Protein AF-A0A1X6PKS5-F1 (afdb_monomer)

Radius of gyration: 14.56 Å; Cα contacts (8 Å, |Δi|>4): 94; chains: 1; bounding box: 35×23×43 Å

Organism: Porphyra umbilicalis (NCBI:txid2786)

Nearest PDB structures (foldseek):
  1e8o-assembly1_A  TM=9.449E-01  e=4.944E-09  Homo sapiens
  5aox-assembly2_D  TM=9.514E-01  e=8.521E-09  Homo sapiens
  4uyk-assembly1_A  TM=9.444E-01  e=9.121E-09  Homo sapiens
  4ue5-assembly1_E  TM=9.449E-01  e=1.045E-08  Canis lupus familiaris
  3jaj-assembly1_S1  TM=9.287E-01  e=1.056E-07  Oryctolagus cuniculus

InterPro domains:
  IPR008832 Signal recognition particle SRP9 [PIRSF017029] (1-76)
  IPR009018 Signal recognition particle, SRP9/SRP14 subunit [G3DSA:3.30.720.10] (1-83)
  IPR009018 Signal recognition particle, SRP9/SRP14 subunit [SSF54762] (5-76)
  IPR039432 SRP9 domain [PF05486] (5-73)
  IPR039914 Signal recognition particle SRP9-like [PTHR12834] (1-79)

Foldseek 3Di:
DDEDPDPVVQLVVLVVQCVVPVPQKDKDWDQDPVVCKIKIWIDSPPDIYIYIDNDPVVVVVVVVSVVVSVVVSPDPDDPPPPPVPDDPDD

Structure (mmCIF, N/CA/C/O backbone):
data_AF-A0A1X6PKS5-F1
#
_entry.id   AF-A0A1X6PKS5-F1
#
loop_
_atom_site.group_PDB
_atom_site.id
_atom_site.type_symbol
_atom_site.label_atom_id
_atom_site.label_alt_id
_atom_site.label_comp_id
_atom_site.label_asym_id
_atom_site.label_entity_id
_atom_site.label_seq_id
_atom_site.pdbx_PDB_ins_code
_atom_site.Cartn_x
_atom_site.Cartn_y
_atom_site.Cartn_z
_atom_site.occupancy
_atom_site.B_iso_or_equiv
_atom_site.auth_seq_id
_atom_site.auth_comp_id
_atom_site.auth_asym_id
_atom_site.auth_atom_id
_atom_site.pdbx_PDB_model_num
ATOM 1 N N . MET A 1 1 ? -8.656 -11.178 -7.394 1.00 59.66 1 MET A N 1
ATOM 2 C CA . MET A 1 1 ? -7.599 -10.361 -6.747 1.00 59.66 1 MET A CA 1
ATOM 3 C C . MET A 1 1 ? -7.429 -10.831 -5.302 1.00 59.66 1 MET A C 1
ATOM 5 O O . MET A 1 1 ? -8.339 -10.562 -4.511 1.00 59.66 1 MET A O 1
ATOM 9 N N . PRO A 1 2 ? -6.342 -11.545 -4.978 1.00 81.75 2 PRO A N 1
ATOM 10 C CA . PRO A 1 2 ? -6.083 -12.068 -3.637 1.00 81.75 2 PRO A CA 1
ATOM 11 C C . PRO A 1 2 ? -5.773 -10.948 -2.634 1.00 81.75 2 PRO A C 1
ATOM 13 O O . PRO A 1 2 ? -5.309 -9.869 -3.014 1.00 81.75 2 PRO A O 1
ATOM 16 N N . TYR A 1 3 ? -6.086 -11.201 -1.364 1.00 84.69 3 TYR A N 1
ATOM 17 C CA . TYR A 1 3 ? -5.634 -10.384 -0.240 1.00 84.69 3 TYR A CA 1
ATOM 18 C C . TYR A 1 3 ? -4.380 -11.027 0.337 1.00 84.69 3 TYR A C 1
ATOM 20 O O . TYR A 1 3 ? -4.386 -12.231 0.583 1.00 84.69 3 TYR A O 1
ATOM 28 N N . ALA A 1 4 ? -3.332 -10.236 0.533 1.00 88.81 4 ALA A N 1
ATOM 29 C CA . ALA A 1 4 ? -2.180 -10.680 1.301 1.00 88.81 4 ALA A CA 1
ATOM 30 C C . ALA A 1 4 ? -2.578 -10.810 2.777 1.00 88.81 4 ALA A C 1
ATOM 32 O O . ALA A 1 4 ? -3.336 -9.982 3.292 1.00 88.81 4 ALA A O 1
ATOM 33 N N . THR A 1 5 ? -2.110 -11.874 3.426 1.00 87.06 5 THR A N 1
ATOM 34 C CA . THR A 1 5 ? -2.450 -12.192 4.819 1.00 87.06 5 THR A CA 1
ATOM 35 C C . THR A 1 5 ? -1.571 -11.426 5.799 1.00 87.06 5 THR A C 1
ATOM 37 O O . THR A 1 5 ? -2.041 -11.049 6.869 1.00 87.06 5 THR A O 1
ATOM 40 N N . THR A 1 6 ? -0.319 -11.163 5.420 1.00 91.38 6 THR A N 1
ATOM 41 C CA . THR A 1 6 ? 0.647 -10.404 6.215 1.00 91.38 6 THR A CA 1
ATOM 42 C C . THR A 1 6 ? 1.065 -9.124 5.492 1.00 91.38 6 THR A C 1
ATOM 44 O O . THR A 1 6 ? 0.956 -9.007 4.266 1.00 91.38 6 THR A O 1
ATOM 47 N N . TRP A 1 7 ? 1.536 -8.145 6.267 1.00 90.94 7 TRP A N 1
ATOM 48 C CA . TRP A 1 7 ? 2.122 -6.920 5.728 1.00 90.94 7 TRP A CA 1
ATOM 49 C C . TRP A 1 7 ? 3.376 -7.203 4.893 1.00 90.94 7 TRP A C 1
ATOM 51 O O . TRP A 1 7 ? 3.561 -6.588 3.845 1.00 90.94 7 TRP A O 1
ATOM 61 N N . ASP A 1 8 ? 4.225 -8.125 5.343 1.00 92.75 8 ASP A N 1
ATOM 62 C CA . ASP A 1 8 ? 5.522 -8.371 4.713 1.00 92.75 8 ASP A CA 1
ATOM 63 C C . ASP A 1 8 ? 5.347 -9.001 3.323 1.00 92.75 8 ASP A C 1
ATOM 65 O O . ASP A 1 8 ? 5.887 -8.471 2.349 1.00 92.75 8 ASP A O 1
ATOM 69 N N . ASP A 1 9 ? 4.462 -9.999 3.190 1.00 92.56 9 ASP A N 1
ATOM 70 C CA . ASP A 1 9 ? 4.110 -10.595 1.889 1.00 92.56 9 ASP A 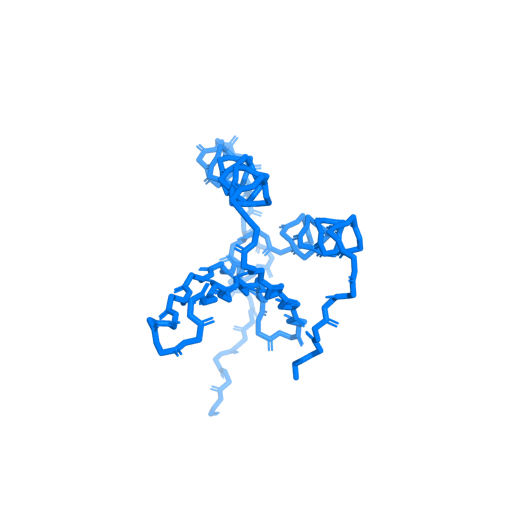CA 1
ATOM 71 C C . ASP A 1 9 ? 3.525 -9.549 0.931 1.00 92.56 9 ASP A C 1
ATOM 73 O O . ASP A 1 9 ? 3.775 -9.555 -0.282 1.00 92.56 9 ASP A O 1
ATOM 77 N N . PHE A 1 10 ? 2.712 -8.637 1.478 1.00 94.00 10 PHE A N 1
ATOM 78 C CA . PHE A 1 10 ? 2.115 -7.552 0.716 1.00 94.00 10 PHE A CA 1
ATOM 79 C C . PHE A 1 10 ? 3.179 -6.591 0.184 1.00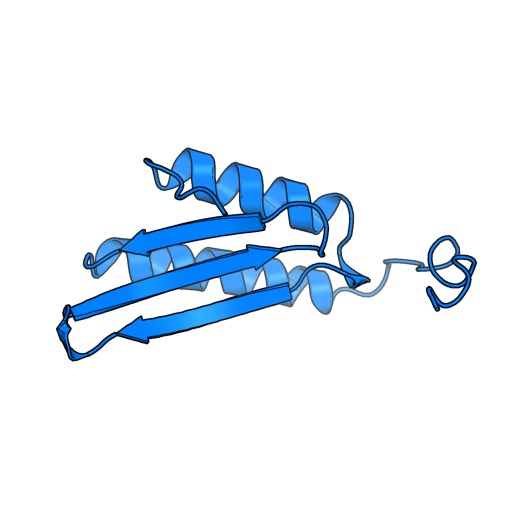 94.00 10 PHE A C 1
ATOM 81 O O . PHE A 1 10 ? 3.179 -6.277 -1.009 1.00 94.00 10 PHE A O 1
ATOM 88 N N . ALA A 1 11 ? 4.062 -6.115 1.061 1.00 94.00 11 ALA A N 1
ATOM 89 C CA . ALA A 1 11 ? 5.087 -5.140 0.729 1.00 94.00 11 ALA A CA 1
ATOM 90 C C . ALA A 1 11 ? 6.096 -5.714 -0.273 1.00 94.00 11 ALA A C 1
ATOM 92 O O . ALA A 1 11 ? 6.444 -5.033 -1.238 1.00 94.00 11 ALA A O 1
ATOM 93 N N . GLU A 1 12 ? 6.514 -6.969 -0.096 1.00 94.25 12 GLU A N 1
ATOM 94 C CA . GLU A 1 12 ? 7.398 -7.664 -1.032 1.00 94.25 12 GLU A CA 1
ATOM 95 C C . GLU A 1 12 ? 6.743 -7.810 -2.410 1.00 94.25 12 GLU A C 1
ATOM 97 O O . GLU A 1 12 ? 7.308 -7.377 -3.417 1.00 94.25 12 GLU A O 1
ATOM 102 N N . SER A 1 13 ? 5.504 -8.309 -2.459 1.00 93.06 13 SER A N 1
ATOM 103 C CA . SER A 1 13 ? 4.758 -8.457 -3.714 1.00 93.06 13 SER A CA 1
ATOM 104 C C . SER A 1 13 ? 4.536 -7.116 -4.419 1.00 93.06 13 SER A C 1
ATOM 106 O O . SER A 1 13 ? 4.657 -7.020 -5.640 1.00 93.06 13 SER A O 1
ATOM 108 N N . ALA A 1 14 ? 4.211 -6.064 -3.664 1.00 93.56 14 ALA A N 1
ATOM 109 C CA . ALA A 1 14 ? 3.995 -4.725 -4.200 1.00 93.56 14 ALA A CA 1
ATOM 110 C C . ALA A 1 14 ? 5.282 -4.134 -4.797 1.00 93.56 14 ALA A C 1
ATOM 112 O O . ALA A 1 14 ? 5.244 -3.583 -5.899 1.00 93.56 14 ALA A O 1
ATOM 113 N N . ARG A 1 15 ? 6.419 -4.292 -4.107 1.00 93.06 15 ARG A N 1
ATOM 114 C CA . ARG A 1 15 ? 7.739 -3.876 -4.605 1.00 93.06 15 ARG A CA 1
ATOM 115 C C . ARG A 1 15 ? 8.147 -4.671 -5.838 1.00 93.06 15 ARG A C 1
ATOM 117 O O . ARG A 1 15 ? 8.596 -4.070 -6.805 1.00 93.06 15 ARG A O 1
ATOM 124 N N . ALA A 1 16 ? 7.935 -5.985 -5.845 1.00 92.19 16 ALA A N 1
ATOM 125 C CA . ALA A 1 16 ? 8.251 -6.838 -6.987 1.0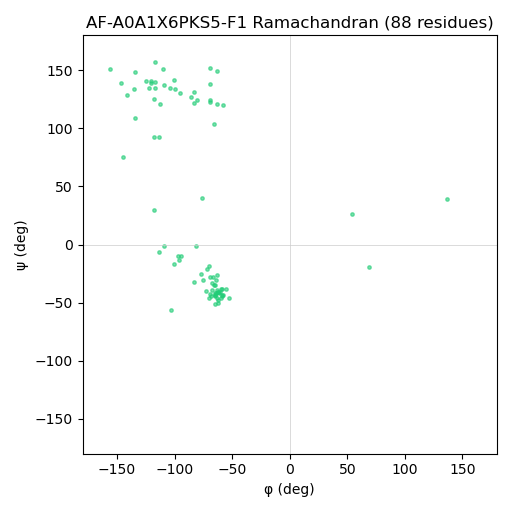0 92.19 16 ALA A CA 1
ATOM 126 C C . ALA A 1 16 ? 7.453 -6.448 -8.243 1.00 92.19 16 ALA A C 1
ATOM 128 O O . ALA A 1 16 ? 8.011 -6.394 -9.335 1.00 92.19 16 ALA A O 1
ATOM 129 N N . ILE A 1 17 ? 6.159 -6.129 -8.097 1.00 91.94 17 ILE A N 1
ATOM 130 C CA . ILE A 1 17 ? 5.330 -5.638 -9.212 1.00 91.94 17 ILE A CA 1
ATOM 131 C C . ILE A 1 17 ? 5.868 -4.301 -9.735 1.00 91.94 17 ILE A C 1
ATOM 133 O O . ILE A 1 17 ? 6.013 -4.139 -10.946 1.00 91.94 17 ILE A O 1
ATOM 137 N N . PHE A 1 18 ? 6.187 -3.374 -8.827 1.00 90.88 18 PHE A N 1
ATOM 138 C CA . PHE A 1 18 ? 6.686 -2.050 -9.184 1.00 90.88 18 PHE A CA 1
ATOM 139 C C . PHE A 1 18 ? 8.054 -2.100 -9.875 1.00 90.88 18 PHE A C 1
ATOM 141 O O . PHE A 1 18 ? 8.230 -1.455 -10.899 1.00 90.88 18 PHE A O 1
ATOM 148 N N . LEU A 1 19 ? 8.995 -2.903 -9.370 1.00 89.56 19 LEU A N 1
ATOM 149 C CA . LEU A 1 19 ? 10.324 -3.062 -9.971 1.00 89.56 19 LEU A CA 1
ATOM 150 C C . LEU A 1 19 ? 10.275 -3.753 -11.338 1.00 89.56 19 LEU A C 1
ATOM 152 O O . LEU A 1 19 ? 11.085 -3.440 -12.200 1.00 89.56 19 LEU A O 1
ATOM 156 N N . ALA A 1 20 ? 9.335 -4.680 -11.547 1.00 88.88 20 ALA A N 1
ATOM 157 C CA . ALA A 1 20 ? 9.196 -5.366 -12.829 1.00 88.88 20 ALA A CA 1
ATOM 158 C C . ALA A 1 20 ? 8.614 -4.460 -13.924 1.00 88.88 20 ALA A C 1
ATOM 160 O O . ALA A 1 20 ? 9.025 -4.548 -15.076 1.00 88.88 20 ALA A O 1
ATOM 161 N N . HIS A 1 21 ? 7.628 -3.623 -13.585 1.00 86.25 21 HIS A N 1
ATOM 162 C CA . HIS A 1 21 ? 6.945 -2.760 -14.552 1.00 86.25 21 HIS A CA 1
ATOM 163 C C . HIS A 1 21 ? 6.563 -1.412 -13.923 1.00 86.25 21 HIS A C 1
ATOM 165 O O . HIS A 1 21 ? 5.383 -1.200 -13.617 1.00 86.25 21 HIS A O 1
ATOM 171 N N . PRO A 1 22 ? 7.515 -0.491 -13.718 1.00 86.06 22 PRO A N 1
ATOM 172 C CA . PRO A 1 22 ? 7.260 0.767 -13.016 1.00 86.06 22 PRO A CA 1
ATOM 173 C C . PRO A 1 22 ? 6.258 1.667 -13.755 1.00 86.06 22 PRO A C 1
ATOM 175 O O . PRO A 1 22 ? 5.330 2.166 -13.121 1.00 86.06 22 PRO A O 1
ATOM 178 N N . SER A 1 23 ? 6.344 1.779 -15.085 1.00 85.56 23 SER A N 1
ATOM 179 C CA . SER A 1 23 ? 5.463 2.628 -15.909 1.00 85.56 23 SER A CA 1
ATOM 180 C C . SER A 1 23 ? 4.009 2.145 -15.986 1.00 85.56 23 SER A C 1
ATOM 182 O O . SER A 1 23 ? 3.081 2.941 -16.124 1.00 85.56 23 SER A O 1
ATOM 184 N N . ARG A 1 24 ? 3.773 0.835 -15.840 1.00 87.69 24 ARG A N 1
ATOM 185 C CA . ARG A 1 24 ? 2.420 0.241 -15.830 1.00 87.69 24 ARG A CA 1
ATOM 186 C C . ARG A 1 24 ? 1.862 -0.007 -14.434 1.00 87.69 24 ARG A C 1
ATOM 188 O O . ARG A 1 24 ? 0.685 -0.354 -14.297 1.00 87.69 24 ARG A O 1
ATOM 195 N N . THR A 1 25 ? 2.683 0.123 -13.396 1.00 91.69 25 THR A N 1
ATOM 196 C CA . THR A 1 25 ? 2.249 -0.143 -12.028 1.00 91.69 25 THR A CA 1
ATOM 197 C C . THR A 1 25 ? 1.483 1.045 -11.471 1.00 91.69 25 THR A C 1
ATOM 199 O O . THR A 1 25 ? 1.988 2.158 -11.380 1.00 91.69 25 THR A O 1
ATOM 202 N N . ARG A 1 26 ? 0.261 0.785 -11.010 1.00 92.44 26 ARG A N 1
ATOM 203 C CA . ARG A 1 26 ? -0.576 1.756 -10.304 1.00 92.44 26 ARG A CA 1
ATOM 204 C C . ARG A 1 26 ? -0.927 1.264 -8.912 1.00 92.44 26 ARG A C 1
ATOM 206 O O . ARG A 1 26 ? -1.253 0.089 -8.708 1.00 92.44 26 ARG A O 1
ATOM 213 N N . HIS A 1 27 ? -0.925 2.191 -7.966 1.00 93.25 27 HIS A N 1
ATOM 214 C CA . HIS A 1 27 ? -1.412 1.974 -6.614 1.00 93.25 27 HIS A CA 1
ATOM 215 C C . HIS A 1 27 ? -2.718 2.748 -6.394 1.00 93.25 27 HIS A C 1
ATOM 217 O O . HIS A 1 27 ? -2.978 3.763 -7.033 1.00 93.25 27 HIS A O 1
ATOM 223 N N . SER A 1 28 ? -3.591 2.245 -5.523 1.00 94.69 28 SER A N 1
ATOM 224 C CA . SER A 1 28 ? -4.871 2.891 -5.217 1.00 94.69 28 SER A CA 1
ATOM 225 C C . SER A 1 28 ? -5.270 2.669 -3.767 1.00 94.69 28 SER A C 1
ATOM 227 O O . SER A 1 28 ? -5.144 1.561 -3.238 1.00 94.69 28 SER A O 1
ATOM 229 N N . TRP A 1 29 ? -5.796 3.729 -3.161 1.00 94.31 29 TRP A N 1
ATOM 230 C CA . TRP A 1 29 ? -6.322 3.752 -1.805 1.00 94.31 29 TRP A CA 1
ATOM 231 C C . TRP A 1 29 ? -7.849 3.747 -1.851 1.00 94.31 29 TRP A C 1
ATOM 233 O O . TRP A 1 29 ? -8.466 4.482 -2.621 1.00 94.31 29 TRP A O 1
ATOM 243 N N . LYS A 1 30 ? -8.482 2.923 -1.018 1.00 94.00 30 LYS A N 1
ATOM 244 C CA . LYS A 1 30 ? -9.933 2.926 -0.830 1.00 94.00 30 LYS A CA 1
ATOM 245 C C . LYS A 1 30 ? -10.260 2.863 0.651 1.00 94.00 30 LYS A C 1
ATOM 247 O O . LYS A 1 30 ? -10.140 1.810 1.273 1.00 94.00 30 LYS A O 1
ATOM 252 N N . TYR A 1 31 ? -10.746 3.972 1.192 1.00 93.38 31 TYR A N 1
ATOM 253 C CA . TYR A 1 31 ? -11.302 4.008 2.538 1.00 93.38 31 TYR A CA 1
ATOM 254 C C . TYR A 1 31 ? -12.760 3.537 2.537 1.00 93.38 31 TYR A C 1
ATOM 256 O O . TYR A 1 31 ? -13.572 3.964 1.715 1.00 93.38 31 TYR A O 1
ATOM 264 N N . ARG A 1 32 ? -13.098 2.624 3.450 1.00 91.44 32 ARG A N 1
ATOM 265 C CA . ARG A 1 32 ? -14.460 2.131 3.677 1.00 91.44 32 ARG A CA 1
ATOM 266 C C . ARG A 1 32 ? -14.924 2.569 5.062 1.00 91.44 32 ARG A C 1
ATOM 268 O O . ARG A 1 32 ? -14.731 1.839 6.031 1.00 91.44 32 ARG A O 1
ATOM 275 N N . GLY A 1 33 ? -15.596 3.720 5.130 1.00 89.44 33 GLY A N 1
ATOM 276 C CA . GLY A 1 33 ? -16.094 4.287 6.391 1.00 89.44 33 GLY A CA 1
ATOM 277 C C . GLY A 1 33 ? -17.000 3.338 7.181 1.00 89.44 33 GLY A C 1
ATOM 278 O O . GLY A 1 33 ? -16.853 3.229 8.391 1.00 89.44 33 GLY A O 1
ATOM 279 N N . LYS A 1 34 ? -17.855 2.561 6.498 1.00 90.38 34 LYS A N 1
ATOM 280 C CA . LYS A 1 34 ? -18.762 1.599 7.152 1.00 90.38 34 LYS A CA 1
ATOM 281 C C . LYS A 1 34 ? -18.049 0.465 7.904 1.00 90.38 34 LYS A C 1
ATOM 283 O O . LYS A 1 34 ? -18.629 -0.110 8.810 1.00 90.38 34 LYS A O 1
ATOM 288 N N . ASP A 1 35 ? -16.828 0.114 7.498 1.00 87.69 35 ASP A N 1
ATOM 289 C CA . ASP A 1 35 ? -16.054 -0.974 8.109 1.00 87.69 35 ASP A CA 1
ATOM 290 C C . ASP A 1 35 ? -14.866 -0.449 8.925 1.00 87.69 35 ASP A C 1
ATOM 292 O O . ASP A 1 35 ? -14.082 -1.254 9.420 1.00 87.69 35 ASP A O 1
ATOM 296 N N . GLY A 1 36 ? -14.659 0.875 8.966 1.00 88.56 36 GLY A N 1
ATOM 297 C CA . GLY A 1 36 ? -13.445 1.486 9.516 1.00 88.56 36 GLY A CA 1
ATOM 298 C C . GLY A 1 36 ? -12.155 0.947 8.886 1.00 88.56 36 GLY A C 1
ATOM 299 O O . GLY A 1 36 ? -11.116 0.920 9.538 1.00 88.56 36 GLY A O 1
ATOM 300 N N . ALA A 1 37 ? -12.224 0.455 7.645 1.00 91.00 37 ALA A N 1
ATOM 301 C CA . ALA A 1 37 ? -11.131 -0.274 7.014 1.00 91.00 37 ALA A CA 1
ATOM 302 C C . ALA A 1 37 ? -10.604 0.463 5.790 1.00 91.00 37 ALA A C 1
ATOM 304 O O . ALA A 1 37 ? -11.362 0.964 4.955 1.00 91.00 37 ALA A O 1
ATOM 305 N N . LEU A 1 38 ? -9.289 0.441 5.642 1.00 92.62 38 LEU A N 1
ATOM 306 C CA . LEU A 1 38 ? -8.602 0.892 4.455 1.00 92.62 38 LEU A CA 1
ATOM 307 C C . LEU A 1 38 ? -8.221 -0.315 3.596 1.00 92.62 38 LEU A C 1
ATOM 309 O O . LEU A 1 38 ? -7.706 -1.318 4.088 1.00 92.62 38 LEU A O 1
ATOM 313 N N . VAL A 1 39 ? -8.481 -0.218 2.297 1.00 93.75 39 VAL A N 1
ATOM 314 C CA . VAL A 1 39 ? -8.023 -1.181 1.299 1.00 93.75 39 VAL A CA 1
ATOM 315 C C . VAL A 1 39 ? -7.006 -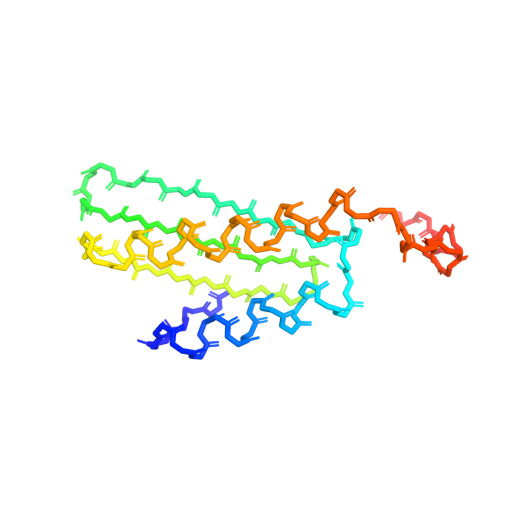0.498 0.399 1.00 93.75 39 VAL A C 1
ATOM 317 O O . VAL A 1 39 ? -7.332 0.480 -0.271 1.00 93.75 39 VAL A O 1
ATOM 320 N N . PHE A 1 40 ? -5.800 -1.045 0.352 1.00 94.81 40 PHE A N 1
ATOM 321 C CA . PHE A 1 40 ? -4.737 -0.614 -0.541 1.00 94.81 40 PHE A CA 1
ATOM 322 C C . PHE A 1 40 ? -4.516 -1.677 -1.621 1.00 94.81 40 PHE A C 1
ATOM 324 O O . PHE A 1 40 ? -4.567 -2.877 -1.347 1.00 94.81 40 PHE A O 1
ATOM 331 N N . LYS A 1 41 ? -4.346 -1.257 -2.874 1.00 94.81 41 LYS A N 1
ATOM 332 C CA . LYS A 1 41 ? -4.201 -2.157 -4.029 1.00 94.81 41 LYS A CA 1
ATOM 333 C C . LYS A 1 41 ? -3.067 -1.678 -4.917 1.00 94.81 41 LYS A C 1
ATOM 335 O O . LYS A 1 41 ? -3.072 -0.511 -5.295 1.00 94.81 41 LYS A O 1
ATOM 340 N N . VAL A 1 42 ? -2.209 -2.604 -5.337 1.00 94.69 42 VAL A N 1
ATOM 341 C CA . VAL A 1 42 ? -1.143 -2.385 -6.327 1.00 94.69 42 VAL A CA 1
ATOM 342 C C . VAL A 1 42 ? -1.336 -3.355 -7.491 1.00 94.69 42 VAL A C 1
ATOM 344 O O . VAL A 1 42 ? -1.645 -4.532 -7.277 1.00 94.69 42 VAL A O 1
ATOM 347 N N . THR A 1 43 ? -1.225 -2.865 -8.726 1.00 94.56 43 THR A N 1
ATOM 348 C CA . THR A 1 43 ? -1.438 -3.680 -9.929 1.00 94.56 43 THR A CA 1
ATOM 349 C C . THR A 1 43 ? -0.735 -3.123 -11.164 1.00 94.56 43 THR A C 1
ATOM 351 O O . THR A 1 43 ? -0.597 -1.912 -11.293 1.00 94.56 43 THR A O 1
ATOM 354 N N . ASN A 1 44 ? -0.365 -4.012 -12.088 1.00 90.62 44 ASN A N 1
ATOM 355 C CA . ASN A 1 44 ? 0.142 -3.709 -13.432 1.00 90.62 44 ASN A CA 1
ATOM 356 C C . ASN A 1 44 ? -0.771 -4.267 -14.552 1.00 90.62 44 ASN A C 1
ATOM 358 O O . ASN A 1 44 ? -0.286 -4.682 -15.602 1.00 90.62 44 ASN A O 1
ATOM 362 N N . ASP A 1 45 ? -2.081 -4.381 -14.296 1.00 87.94 45 ASP A N 1
ATOM 363 C CA . ASP A 1 45 ? -3.102 -5.043 -15.142 1.00 87.94 45 ASP A CA 1
ATOM 364 C C . ASP A 1 45 ? -3.014 -6.568 -15.254 1.00 87.94 45 ASP A C 1
ATOM 366 O O . ASP A 1 45 ? -4.018 -7.206 -15.565 1.00 87.94 45 ASP A O 1
ATOM 370 N N . VAL A 1 46 ? -1.863 -7.170 -14.951 1.00 88.50 46 VAL A N 1
ATOM 371 C CA . VAL A 1 46 ? -1.667 -8.628 -15.001 1.00 88.50 46 VAL A CA 1
ATOM 372 C C . VAL A 1 46 ? -1.689 -9.219 -13.594 1.00 88.50 46 VAL A C 1
ATOM 374 O O . VAL A 1 46 ? -2.506 -10.079 -13.268 1.00 88.50 46 VAL A O 1
ATOM 377 N N . LYS A 1 47 ? -0.810 -8.722 -12.723 1.00 91.00 47 LYS A N 1
ATOM 378 C CA . LYS A 1 47 ? -0.728 -9.086 -11.311 1.00 91.00 47 LYS A CA 1
ATOM 379 C C . LYS A 1 47 ? -1.412 -8.010 -10.476 1.00 91.00 47 LYS A C 1
ATOM 381 O O . LYS A 1 47 ? -1.364 -6.815 -10.773 1.00 91.00 47 LYS A O 1
ATOM 386 N N . THR A 1 48 ? -2.114 -8.440 -9.433 1.00 93.44 48 THR A N 1
ATOM 387 C CA . THR A 1 48 ? -2.783 -7.541 -8.488 1.00 93.44 48 THR A CA 1
ATOM 388 C C . THR A 1 48 ? -2.641 -8.087 -7.084 1.00 93.44 48 THR A C 1
ATOM 390 O O . THR A 1 48 ? -3.042 -9.222 -6.828 1.00 93.44 48 THR A O 1
ATOM 393 N N . VAL A 1 49 ? -2.181 -7.241 -6.172 1.00 94.50 49 VAL A N 1
ATOM 394 C CA . VAL A 1 49 ? -2.123 -7.533 -4.742 1.00 94.50 49 VAL A CA 1
ATOM 395 C C . VAL A 1 49 ? -2.953 -6.502 -3.977 1.00 94.50 49 VAL A C 1
ATOM 397 O O . VAL A 1 49 ? -2.979 -5.319 -4.327 1.00 94.50 49 VAL A O 1
ATOM 400 N N . LYS A 1 50 ? -3.696 -6.957 -2.963 1.00 94.69 50 LYS A N 1
ATOM 401 C CA . LYS A 1 50 ? -4.499 -6.095 -2.086 1.00 94.69 50 LYS A CA 1
ATOM 402 C C . LYS A 1 50 ? -4.127 -6.310 -0.626 1.00 94.69 50 LYS A C 1
ATOM 404 O O . LYS A 1 50 ? -3.987 -7.450 -0.195 1.00 94.69 50 LYS A O 1
ATOM 409 N N . TYR A 1 51 ? -4.086 -5.221 0.129 1.00 94.88 51 TYR A N 1
ATOM 410 C CA . TYR A 1 51 ? -3.980 -5.212 1.581 1.00 94.88 51 TYR A CA 1
ATOM 411 C C . TYR A 1 51 ? -5.223 -4.571 2.178 1.00 94.88 51 TYR A C 1
ATOM 413 O O . TYR A 1 51 ? -5.681 -3.535 1.693 1.00 94.88 51 TYR A O 1
ATOM 421 N N . ARG A 1 52 ? -5.797 -5.183 3.212 1.00 93.62 52 ARG A N 1
ATOM 422 C CA . ARG A 1 52 ? -6.882 -4.582 3.990 1.00 93.62 52 ARG A CA 1
ATOM 423 C C . ARG A 1 52 ? -6.390 -4.424 5.415 1.00 93.62 52 ARG A C 1
ATOM 425 O O . ARG A 1 52 ? -6.036 -5.418 6.030 1.00 93.62 52 ARG A O 1
ATOM 432 N N . THR A 1 53 ? -6.465 -3.210 5.941 1.00 92.06 53 THR A N 1
ATOM 433 C CA . THR A 1 53 ? -6.090 -2.922 7.324 1.00 92.06 53 THR A CA 1
ATOM 434 C C . THR A 1 53 ? -7.118 -2.035 8.016 1.00 92.06 53 THR A C 1
ATOM 436 O O . THR A 1 53 ? -7.786 -1.213 7.387 1.00 92.06 53 THR A O 1
ATOM 439 N N . THR A 1 54 ? -7.257 -2.229 9.323 1.00 91.62 54 THR A N 1
ATOM 440 C CA . THR A 1 54 ? -7.935 -1.322 10.263 1.00 91.62 54 THR A CA 1
ATOM 441 C C . THR A 1 54 ? -6.945 -0.718 11.266 1.00 91.62 54 THR A C 1
ATOM 443 O O . THR A 1 54 ? -7.313 0.148 12.056 1.00 91.62 54 THR A O 1
ATOM 446 N N . SER A 1 55 ? -5.685 -1.167 11.251 1.00 90.38 55 SER A N 1
ATOM 447 C CA . SER A 1 55 ? -4.665 -0.779 12.219 1.00 90.38 55 SER A CA 1
ATOM 448 C C . SER A 1 55 ? -3.979 0.515 11.805 1.00 90.38 55 SER A C 1
ATOM 450 O O . SER A 1 55 ? -3.409 0.626 10.720 1.00 90.38 55 SER A O 1
ATOM 452 N N . ARG A 1 56 ? -3.949 1.490 12.718 1.00 86.62 56 ARG A N 1
ATOM 453 C CA . ARG A 1 56 ? -3.276 2.775 12.489 1.00 86.62 56 ARG A CA 1
ATOM 454 C C . ARG A 1 56 ? -1.760 2.633 12.315 1.00 86.62 56 ARG A C 1
ATOM 456 O O . ARG A 1 56 ? -1.165 3.415 11.584 1.00 86.62 56 ARG A O 1
ATOM 463 N N . ALA A 1 57 ? -1.135 1.638 12.947 1.00 89.00 57 ALA A 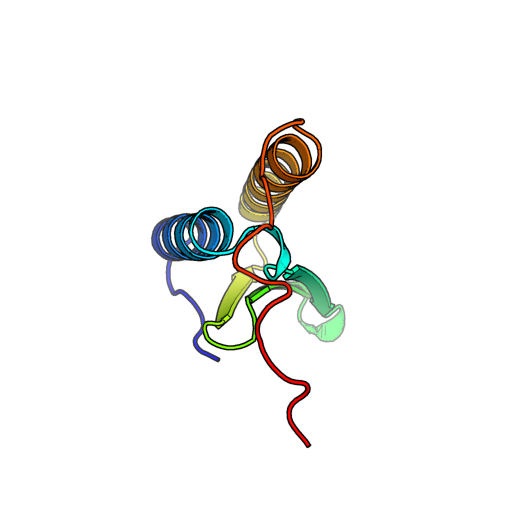N 1
ATOM 464 C CA . ALA A 1 57 ? 0.300 1.390 12.796 1.00 89.00 57 ALA A CA 1
ATOM 465 C C . ALA A 1 57 ? 0.659 0.951 11.366 1.00 89.00 57 ALA A C 1
ATOM 467 O O . ALA A 1 57 ? 1.706 1.322 10.843 1.00 89.00 57 ALA A O 1
ATOM 468 N N . GLU A 1 58 ? -0.230 0.200 10.714 1.00 89.31 58 GLU A N 1
ATOM 469 C CA . GLU A 1 58 ? -0.030 -0.261 9.338 1.00 89.31 58 GLU A CA 1
ATOM 470 C C . GLU A 1 58 ? -0.291 0.840 8.308 1.00 89.31 58 GLU A C 1
ATOM 472 O O . GLU A 1 58 ? 0.311 0.813 7.239 1.00 89.31 58 GLU A O 1
ATOM 477 N N . LEU A 1 59 ? -1.115 1.845 8.637 1.00 90.38 59 LEU A N 1
ATOM 478 C CA . LEU A 1 59 ? -1.290 3.032 7.790 1.00 90.38 59 LEU A CA 1
ATOM 479 C C . LEU A 1 59 ? 0.039 3.748 7.552 1.00 90.38 59 LEU A C 1
ATOM 481 O O . LEU A 1 59 ? 0.356 4.069 6.413 1.00 90.38 59 LEU A O 1
ATOM 485 N N . ARG A 1 60 ? 0.852 3.908 8.602 1.00 91.31 60 ARG A N 1
ATOM 486 C CA . ARG A 1 60 ? 2.175 4.524 8.469 1.00 91.31 60 ARG A CA 1
ATOM 487 C C . ARG A 1 60 ? 3.087 3.714 7.546 1.00 91.31 60 ARG A C 1
ATOM 489 O O . ARG A 1 60 ? 3.739 4.276 6.681 1.00 91.31 60 ARG A O 1
ATOM 496 N N . ARG A 1 61 ? 3.059 2.381 7.651 1.00 93.88 61 ARG A N 1
ATOM 497 C CA . ARG A 1 61 ? 3.836 1.503 6.758 1.00 93.88 61 ARG A CA 1
ATOM 498 C C . ARG A 1 61 ? 3.375 1.599 5.296 1.00 93.88 61 ARG A C 1
ATOM 500 O O . ARG A 1 61 ? 4.192 1.507 4.384 1.00 93.88 61 ARG A O 1
ATOM 507 N N . LEU A 1 62 ? 2.073 1.787 5.064 1.00 94.12 62 LEU A N 1
ATOM 508 C CA . LEU A 1 62 ? 1.508 2.028 3.732 1.00 94.12 62 LEU A CA 1
ATOM 509 C C . LEU A 1 62 ? 1.927 3.387 3.157 1.00 94.12 62 LEU A C 1
ATOM 511 O O . LEU A 1 62 ? 2.209 3.477 1.961 1.00 94.12 62 LEU A O 1
ATOM 515 N N . 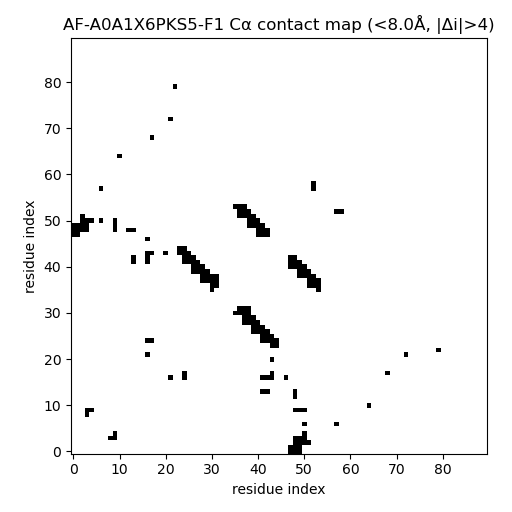GLU A 1 63 ? 1.980 4.424 3.992 1.00 93.50 63 GLU A N 1
ATOM 516 C CA . GLU A 1 63 ? 2.508 5.741 3.624 1.00 93.50 63 GLU A CA 1
ATOM 517 C C . GLU A 1 63 ? 3.993 5.642 3.256 1.00 93.50 63 GLU A C 1
ATOM 519 O O . GLU A 1 63 ? 4.370 6.083 2.172 1.00 93.50 63 GLU A O 1
ATOM 524 N N . ASP A 1 64 ? 4.804 4.962 4.074 1.00 94.44 64 ASP A N 1
ATOM 525 C CA . ASP A 1 64 ? 6.230 4.733 3.807 1.00 94.44 64 ASP A CA 1
ATOM 526 C C . ASP A 1 64 ? 6.444 3.976 2.481 1.00 94.44 64 ASP A C 1
ATOM 528 O O . ASP A 1 64 ? 7.293 4.344 1.666 1.00 94.44 64 ASP A O 1
ATOM 532 N N . LEU A 1 65 ? 5.639 2.938 2.215 1.00 94.25 65 LEU A N 1
ATOM 533 C CA . LEU A 1 65 ? 5.678 2.198 0.948 1.00 94.25 65 LEU A CA 1
ATOM 534 C C . LEU A 1 65 ? 5.292 3.084 -0.244 1.00 94.25 65 LEU A C 1
ATOM 536 O O . LEU A 1 65 ? 5.877 2.965 -1.320 1.00 94.25 65 LEU A O 1
ATOM 540 N N . THR A 1 66 ? 4.309 3.961 -0.059 1.00 93.56 66 THR A N 1
ATOM 541 C CA . THR A 1 66 ? 3.855 4.885 -1.102 1.00 93.56 66 THR A CA 1
ATOM 542 C C . THR A 1 66 ? 4.919 5.939 -1.397 1.00 93.56 66 THR A C 1
ATOM 544 O O . THR A 1 66 ? 5.213 6.175 -2.566 1.00 93.56 66 THR A O 1
ATOM 547 N N . GLY A 1 67 ? 5.560 6.499 -0.367 1.00 93.56 67 GLY A N 1
ATOM 548 C CA . GLY A 1 67 ? 6.693 7.413 -0.518 1.00 93.56 67 GLY A CA 1
ATOM 549 C C . GLY A 1 67 ? 7.861 6.764 -1.262 1.00 93.56 67 GLY A C 1
ATOM 550 O O . GLY A 1 67 ? 8.377 7.342 -2.213 1.00 93.56 67 GLY A O 1
ATOM 551 N N . TRP A 1 68 ? 8.197 5.517 -0.916 1.00 93.44 68 TRP A N 1
ATOM 552 C CA . TRP A 1 68 ? 9.226 4.733 -1.611 1.00 93.44 68 TRP A CA 1
ATOM 553 C C . TRP A 1 68 ? 8.925 4.531 -3.108 1.00 93.44 68 TRP A C 1
ATOM 555 O O . TRP A 1 68 ? 9.845 4.571 -3.929 1.00 93.44 68 TRP A O 1
ATOM 565 N N . MET A 1 69 ? 7.652 4.314 -3.474 1.00 90.81 69 MET A N 1
ATOM 566 C CA . MET A 1 69 ? 7.231 4.215 -4.879 1.00 90.81 69 MET A CA 1
ATOM 567 C C . MET A 1 69 ? 7.305 5.572 -5.579 1.00 90.81 69 MET A C 1
ATOM 569 O O . MET A 1 69 ? 7.836 5.645 -6.680 1.00 90.81 69 MET A O 1
ATOM 573 N N . ME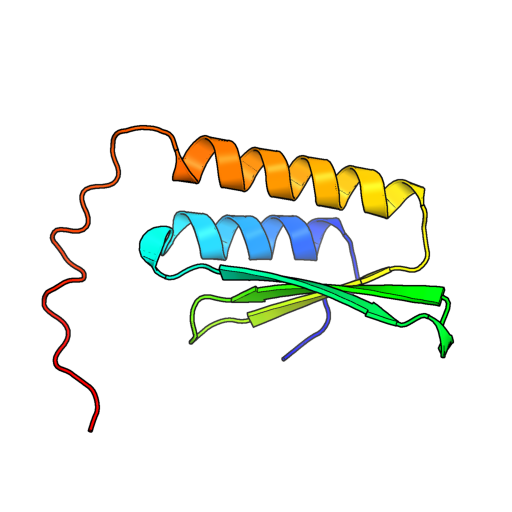T A 1 70 ? 6.795 6.634 -4.949 1.00 90.81 70 MET A N 1
ATOM 574 C CA . MET A 1 70 ? 6.796 7.986 -5.518 1.00 90.81 70 MET A CA 1
ATOM 575 C C . MET A 1 70 ? 8.214 8.477 -5.807 1.00 90.81 70 MET A C 1
ATOM 577 O O . MET A 1 70 ? 8.468 8.929 -6.916 1.00 90.81 70 MET A O 1
ATOM 581 N N . GLU A 1 71 ? 9.143 8.307 -4.863 1.00 90.69 71 GLU A N 1
ATOM 582 C CA . GLU A 1 71 ? 10.557 8.663 -5.033 1.00 90.69 71 GLU A CA 1
ATOM 583 C C . GLU A 1 71 ? 11.152 8.021 -6.297 1.00 90.69 71 GLU A C 1
ATOM 585 O O . GLU A 1 71 ? 11.788 8.692 -7.108 1.00 90.69 71 GLU A O 1
ATOM 590 N N . ARG A 1 72 ? 10.881 6.729 -6.510 1.00 88.56 72 ARG A N 1
ATOM 591 C CA . ARG A 1 72 ? 11.367 5.973 -7.675 1.00 88.56 72 ARG A CA 1
ATOM 592 C C . ARG A 1 72 ? 10.634 6.296 -8.967 1.00 88.56 72 ARG A C 1
ATOM 594 O O . ARG A 1 72 ? 11.242 6.206 -10.021 1.00 88.56 72 ARG A O 1
ATOM 601 N N . MET A 1 73 ? 9.355 6.656 -8.896 1.00 86.81 73 MET A N 1
ATOM 602 C CA . MET A 1 73 ? 8.609 7.144 -10.059 1.00 86.81 73 MET A CA 1
ATOM 603 C C . MET A 1 73 ? 9.146 8.497 -10.547 1.00 86.81 73 MET A C 1
ATOM 605 O O . MET A 1 73 ? 9.010 8.803 -11.724 1.00 86.81 73 MET A O 1
ATOM 609 N N . THR A 1 74 ? 9.727 9.306 -9.655 1.00 85.56 74 THR A N 1
ATOM 610 C CA . THR A 1 74 ? 10.278 10.631 -9.987 1.00 85.56 74 THR A CA 1
ATOM 611 C C . THR A 1 74 ? 11.780 10.645 -10.259 1.00 85.56 74 THR A C 1
ATOM 613 O O . THR A 1 74 ? 12.288 11.652 -10.743 1.00 85.56 74 THR A O 1
ATOM 616 N N . ALA A 1 75 ? 12.503 9.574 -9.927 1.00 81.56 75 ALA A N 1
ATOM 617 C CA . ALA A 1 75 ? 13.927 9.473 -10.218 1.00 81.56 75 ALA A CA 1
ATOM 618 C C . ALA A 1 75 ? 14.137 9.348 -11.739 1.00 81.56 75 ALA A C 1
ATOM 620 O O . ALA A 1 75 ? 13.573 8.456 -12.370 1.00 81.56 75 ALA A O 1
ATOM 621 N N . GLU A 1 76 ? 14.934 10.243 -12.331 1.00 58.22 76 GLU A N 1
ATOM 622 C CA . GLU A 1 76 ? 15.292 10.180 -13.753 1.00 58.22 76 GLU A CA 1
ATOM 623 C C . GLU A 1 76 ? 16.086 8.894 -14.037 1.00 58.22 76 GLU A C 1
ATOM 625 O O . GLU A 1 76 ? 17.146 8.679 -13.446 1.00 58.22 76 GLU A O 1
ATOM 630 N N . GLY A 1 77 ? 15.576 8.036 -14.932 1.00 59.44 77 GLY A N 1
ATOM 631 C CA . GLY A 1 77 ? 16.312 6.859 -15.417 1.00 59.44 77 GLY A CA 1
ATOM 632 C C . GLY A 1 77 ? 15.533 5.546 -15.533 1.00 59.44 77 GLY A C 1
ATOM 633 O O . GLY A 1 77 ? 16.094 4.494 -15.237 1.00 59.44 77 GLY A O 1
ATOM 634 N N . VAL A 1 78 ? 14.269 5.560 -15.966 1.00 53.88 78 VAL A N 1
ATOM 635 C CA . VAL A 1 78 ? 13.645 4.331 -16.480 1.00 53.88 78 VAL A CA 1
ATOM 636 C C . VAL A 1 78 ? 13.266 4.555 -17.933 1.00 53.88 78 VAL A C 1
ATOM 638 O O . VAL A 1 78 ? 12.202 5.082 -18.241 1.00 53.88 78 VAL A O 1
ATOM 641 N N . ASP A 1 79 ? 14.190 4.190 -18.817 1.00 50.97 79 ASP A N 1
ATOM 642 C CA . ASP A 1 79 ? 13.989 4.198 -20.259 1.00 50.97 79 ASP A CA 1
ATOM 643 C C . ASP A 1 79 ? 12.927 3.150 -20.636 1.00 50.97 79 ASP A C 1
ATOM 645 O O . ASP A 1 79 ? 13.172 1.943 -20.653 1.00 50.97 79 ASP A O 1
ATOM 649 N N . ASP A 1 80 ? 11.716 3.625 -20.930 1.00 53.75 80 ASP A N 1
ATOM 650 C CA . ASP A 1 80 ? 10.570 2.855 -21.432 1.00 53.75 80 ASP A CA 1
ATOM 651 C C . ASP A 1 80 ? 10.718 2.493 -22.935 1.00 53.75 80 ASP A C 1
ATOM 653 O O . ASP A 1 80 ? 9.750 2.547 -23.698 1.00 53.75 80 ASP A O 1
ATOM 657 N N . GLU A 1 81 ? 11.913 2.121 -23.409 1.00 52.22 81 GLU A N 1
ATOM 658 C CA . GLU A 1 81 ? 12.114 1.822 -24.842 1.00 52.22 81 GLU A CA 1
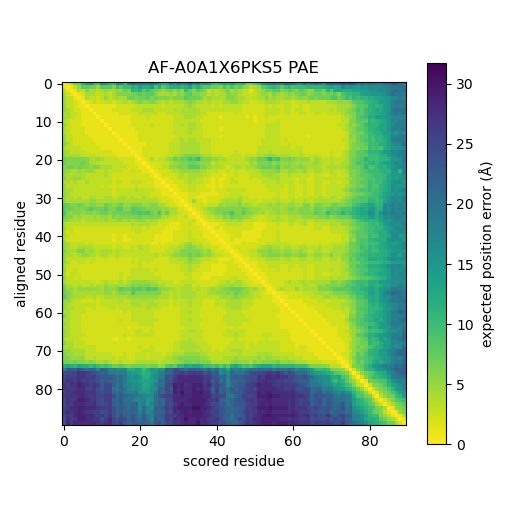ATOM 659 C C . GLU A 1 81 ? 11.454 0.500 -25.290 1.00 52.22 81 GLU A C 1
ATOM 661 O O . GLU A 1 81 ? 11.107 0.345 -26.459 1.00 52.22 81 GLU A O 1
ATOM 666 N N . GLU A 1 82 ? 11.169 -0.432 -24.373 1.00 49.31 82 GLU A N 1
ATOM 667 C CA . GLU A 1 82 ? 10.568 -1.735 -24.715 1.00 49.31 82 GLU A CA 1
ATOM 668 C C . GLU A 1 82 ? 9.026 -1.784 -24.605 1.00 49.31 82 GLU A C 1
ATOM 670 O O . GLU A 1 82 ? 8.404 -2.748 -25.056 1.00 49.31 82 GLU A O 1
ATOM 675 N N . LEU A 1 83 ? 8.365 -0.758 -24.040 1.00 50.19 83 LEU A N 1
ATOM 676 C CA . LEU A 1 83 ? 6.914 -0.791 -23.761 1.00 50.19 83 LEU A CA 1
ATOM 677 C C . LEU A 1 83 ? 6.019 -0.050 -24.768 1.00 50.19 83 LEU A C 1
ATOM 679 O O . LEU A 1 83 ? 4.817 -0.322 -24.814 1.00 50.19 83 LEU A O 1
ATOM 683 N N . SER A 1 84 ? 6.582 0.827 -25.603 1.00 48.12 84 SER A N 1
ATOM 684 C CA . SER A 1 84 ? 5.868 1.468 -26.724 1.00 48.12 84 SER A CA 1
ATOM 685 C C . SER A 1 84 ? 5.551 0.480 -27.866 1.00 48.12 84 SER A C 1
ATOM 687 O O . SER A 1 84 ? 4.648 0.701 -28.670 1.00 48.12 84 SER A O 1
ATOM 689 N N . ALA A 1 85 ? 6.244 -0.665 -27.914 1.00 51.59 85 ALA A N 1
ATOM 690 C CA . ALA A 1 85 ? 6.128 -1.654 -28.987 1.00 51.59 85 ALA A CA 1
ATOM 691 C C . ALA A 1 85 ? 4.931 -2.624 -28.863 1.00 51.59 85 ALA A C 1
ATOM 693 O O . ALA A 1 85 ? 4.738 -3.476 -29.734 1.00 51.59 85 ALA A O 1
ATOM 694 N N . ALA A 1 86 ? 4.112 -2.538 -27.808 1.00 50.19 86 ALA A N 1
ATOM 695 C CA . ALA A 1 86 ? 2.947 -3.413 -27.669 1.00 50.19 86 ALA A CA 1
ATOM 696 C C . ALA A 1 86 ? 1.752 -2.860 -28.475 1.00 50.19 86 ALA A C 1
ATOM 698 O O . ALA A 1 86 ? 1.307 -1.744 -28.200 1.00 50.19 86 ALA A O 1
ATOM 699 N N . PRO A 1 87 ? 1.186 -3.612 -29.443 1.00 53.50 87 PRO A N 1
ATOM 700 C CA . PRO A 1 87 ? 0.075 -3.115 -30.247 1.00 53.50 87 PRO A CA 1
ATOM 701 C C . PRO A 1 87 ? -1.162 -2.840 -29.375 1.00 53.50 87 PRO A C 1
ATOM 703 O O . PRO A 1 87 ? -1.378 -3.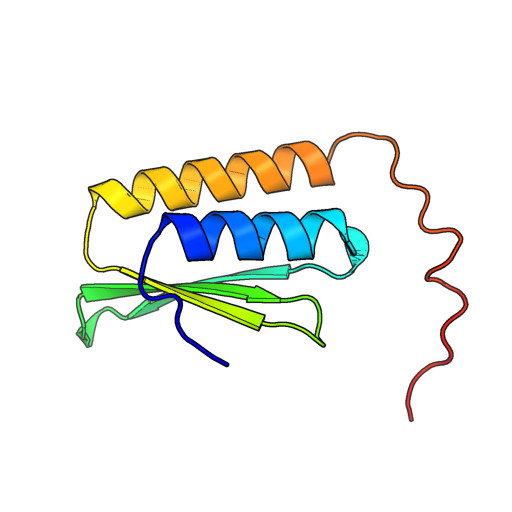544 -28.377 1.00 53.50 87 PRO A O 1
ATOM 706 N N . PRO A 1 88 ? -2.006 -1.857 -29.751 1.00 53.72 88 PRO A N 1
ATOM 707 C CA . PRO A 1 88 ? -3.260 -1.605 -29.056 1.00 53.72 88 PRO A CA 1
ATOM 708 C C . PRO A 1 88 ? -4.105 -2.880 -29.097 1.00 53.72 88 PRO A C 1
ATOM 710 O O . PRO A 1 88 ? -4.414 -3.409 -30.166 1.00 53.72 88 PRO A O 1
ATOM 713 N N . ARG A 1 89 ? -4.448 -3.413 -27.920 1.00 59.75 89 ARG A N 1
ATOM 714 C CA . ARG A 1 89 ? -5.409 -4.514 -27.830 1.00 59.75 89 ARG A CA 1
ATOM 715 C C . ARG A 1 89 ? -6.792 -3.973 -28.202 1.00 59.75 89 ARG A C 1
ATOM 717 O O . ARG A 1 89 ? -7.235 -3.000 -27.595 1.00 59.75 89 ARG A O 1
ATOM 724 N N . ALA A 1 90 ? -7.373 -4.602 -29.227 1.00 47.72 90 ALA A N 1
ATOM 725 C CA . ALA A 1 90 ? -8.695 -4.356 -29.804 1.00 47.72 90 ALA A CA 1
ATOM 726 C C . ALA A 1 90 ? -9.839 -4.416 -28.782 1.00 47.72 90 ALA A C 1
ATOM 728 O O . ALA A 1 90 ? -9.695 -5.151 -27.775 1.00 47.72 90 ALA A O 1
#

Sequence (90 aa):
MPYATTWDDFAESARAIFLAHPSRTRHSWKYRGKDGALVFKVTNDVKTVKYRTTSRAELRRLEDLTGWMMERMTAEGVDDEELSAAPPRA

Secondary structure (DSSP, 8-state):
-PBPSSHHHHHHHHHHHHHH-TTT-EEEEEEEGGGTEEEEEEE-SS-EEEEEE--HHHHHHHHHHHHHHHHHHHSS----TTTTTSPPP-

Mean predicted aligned error: 7.55 Å

pLDDT: mean 84.4, std 14.85, range [47.72, 94.88]

Solvent-accessible surface area (backbone atoms only — not comparable to full-atom values): 5512 Å² total; per-residue (Å²): 126,58,68,47,92,47,69,66,64,37,54,54,52,48,49,53,50,35,74,75,37,56,94,60,39,47,74,49,82,43,81,38,79,94,73,62,31,39,36,40,36,37,33,54,92,79,57,56,48,29,42,76,47,71,52,71,73,55,49,55,55,51,50,53,52,48,51,59,48,52,55,60,74,68,49,91,82,76,85,67,79,80,65,76,75,61,76,85,81,129